Protein AF-A0A945NHD9-F1 (afdb_monomer)

Radius of gyration: 19.53 Å; Cα contacts (8 Å, |Δi|>4): 79; chains: 1; bounding box: 49×38×53 Å

Secondary structure (DSSP, 8-state):
-HHHHHHHHTT----HHHHHHHHHHHHHHHHHHHHS--SS-SGGGTGGGTSSSTTS-TTSTTS--SHHHHHHHHHHHHHTT-HHHHHHHHTT--HHHHHHTHHHHHHHHHHHHHHHHHHHHHHHHHHHHHHT-

Structure (mmCIF, N/CA/C/O backbone):
data_AF-A0A945NHD9-F1
#
_entry.id   AF-A0A945NHD9-F1
#
loop_
_atom_site.group_PDB
_atom_site.id
_atom_site.type_symbol
_atom_site.label_atom_id
_atom_site.label_alt_id
_atom_site.label_comp_id
_atom_site.label_asym_id
_atom_site.label_entity_id
_atom_site.label_seq_id
_atom_site.pdbx_PDB_ins_code
_atom_site.Cartn_x
_atom_site.Cartn_y
_atom_site.Cartn_z
_atom_site.occupancy
_atom_site.B_iso_or_equiv
_atom_site.auth_seq_id
_atom_site.auth_comp_id
_atom_site.auth_asym_id
_atom_site.auth_atom_id
_atom_site.pdbx_PDB_model_num
ATOM 1 N N . ALA A 1 1 ? -4.288 11.111 20.268 1.00 45.66 1 ALA A N 1
ATOM 2 C CA . ALA A 1 1 ? -5.048 10.183 19.405 1.00 45.66 1 ALA A CA 1
ATOM 3 C C . ALA A 1 1 ? -6.145 10.909 18.617 1.00 45.66 1 ALA A C 1
ATOM 5 O O . ALA A 1 1 ? -6.014 11.014 17.407 1.00 45.66 1 ALA A O 1
ATOM 6 N N . LEU A 1 2 ? -7.160 11.502 19.264 1.00 47.41 2 LEU A N 1
ATOM 7 C CA . LEU A 1 2 ? -8.276 12.184 18.572 1.00 47.41 2 LEU A CA 1
ATOM 8 C C . LEU A 1 2 ? -7.850 13.374 17.683 1.00 47.41 2 LEU A C 1
ATOM 10 O O . LEU A 1 2 ? -8.321 13.487 16.557 1.00 47.41 2 LEU A O 1
ATOM 14 N N . ASN A 1 3 ? -6.878 14.186 18.118 1.00 46.56 3 ASN A N 1
ATOM 15 C CA . ASN A 1 3 ? -6.343 15.284 17.294 1.00 46.56 3 ASN A CA 1
ATOM 16 C C . ASN A 1 3 ? -5.592 14.813 16.034 1.00 46.56 3 ASN A C 1
ATOM 18 O O . ASN A 1 3 ? -5.531 15.552 15.058 1.00 46.56 3 ASN A O 1
ATOM 22 N N . GLN A 1 4 ? -5.047 13.589 16.016 1.00 52.72 4 GLN A N 1
ATOM 23 C CA . GLN A 1 4 ? -4.405 13.041 14.812 1.00 52.72 4 GLN A CA 1
ATOM 24 C C . GLN A 1 4 ? -5.443 12.569 13.787 1.00 52.72 4 GLN A C 1
ATOM 26 O O . GLN A 1 4 ? -5.242 12.756 12.593 1.00 52.72 4 GLN A O 1
ATOM 31 N N . LEU A 1 5 ? -6.581 12.037 14.244 1.00 50.38 5 LEU A N 1
ATOM 32 C CA . LEU A 1 5 ? -7.678 11.605 13.371 1.00 50.38 5 LEU A CA 1
ATOM 33 C C . LEU A 1 5 ? -8.392 12.794 12.708 1.00 50.38 5 LEU A C 1
ATOM 35 O O . LEU A 1 5 ? -8.715 12.727 11.524 1.00 50.38 5 LEU A O 1
ATOM 39 N N . GLY A 1 6 ? -8.571 13.905 13.433 1.00 50.91 6 GLY A N 1
ATOM 40 C CA . GLY A 1 6 ? -9.183 15.126 12.890 1.00 50.91 6 GLY A CA 1
ATOM 41 C C . GLY A 1 6 ? -8.385 15.750 11.739 1.00 50.91 6 GLY A C 1
ATOM 42 O O . GLY A 1 6 ? -8.971 16.214 10.765 1.00 50.91 6 GLY A O 1
ATOM 43 N N . SER A 1 7 ? -7.051 15.690 11.798 1.00 49.09 7 SER A N 1
ATOM 44 C CA . SER A 1 7 ? -6.198 16.205 10.720 1.00 49.09 7 SER A CA 1
ATOM 45 C C . SER A 1 7 ? -6.183 15.297 9.481 1.00 49.09 7 SER A C 1
ATOM 47 O O . SER A 1 7 ? -6.009 15.796 8.375 1.00 49.09 7 SER A O 1
ATOM 49 N N . ILE A 1 8 ? -6.396 13.987 9.658 1.00 49.25 8 ILE A N 1
ATOM 50 C CA . ILE A 1 8 ? -6.473 12.982 8.581 1.00 49.25 8 ILE A CA 1
ATOM 51 C C . ILE A 1 8 ? -7.831 13.038 7.850 1.00 49.25 8 ILE A C 1
ATOM 53 O O . ILE A 1 8 ? -7.910 12.774 6.652 1.00 49.25 8 ILE A O 1
ATOM 57 N N . ALA A 1 9 ? -8.909 13.414 8.546 1.00 48.56 9 ALA A N 1
ATOM 58 C CA . ALA A 1 9 ? -10.235 13.565 7.944 1.00 48.56 9 ALA A CA 1
ATOM 59 C C . ALA A 1 9 ? -10.331 14.775 6.992 1.00 48.56 9 ALA A C 1
ATOM 61 O O . ALA A 1 9 ? -11.052 14.717 5.997 1.00 48.56 9 ALA A O 1
ATOM 62 N N . ALA A 1 10 ? -9.581 15.850 7.263 1.00 46.34 10 ALA A N 1
ATOM 63 C CA . ALA A 1 10 ? -9.614 17.087 6.479 1.00 46.34 10 ALA A CA 1
ATOM 64 C C . ALA A 1 10 ? -8.951 16.968 5.090 1.00 46.34 10 ALA A C 1
ATOM 66 O O . ALA A 1 10 ? -9.298 17.723 4.186 1.00 46.34 10 ALA A O 1
ATOM 67 N N . SER A 1 11 ? -8.036 16.012 4.891 1.00 55.00 11 SER A N 1
ATOM 68 C CA . SER A 1 11 ? -7.357 15.764 3.606 1.00 55.00 11 SER A CA 1
ATOM 69 C C . SER A 1 11 ? -8.085 14.767 2.691 1.00 55.00 11 SER A C 1
ATOM 71 O O . SER A 1 11 ? -7.590 14.448 1.614 1.00 55.00 11 SER A O 1
ATOM 73 N N . GLY A 1 12 ? -9.248 14.260 3.111 1.00 52.59 12 GLY A N 1
ATOM 74 C CA . GLY A 1 12 ? -9.867 13.068 2.537 1.00 52.59 12 GLY A CA 1
ATOM 75 C C . GLY A 1 12 ? -9.320 11.822 3.227 1.00 52.59 12 GLY A C 1
ATOM 76 O O . GLY A 1 12 ? -8.110 11.606 3.277 1.00 52.59 12 GLY A O 1
ATOM 77 N N . ALA A 1 13 ? -10.212 11.019 3.811 1.00 51.97 13 ALA A N 1
ATOM 78 C CA . ALA A 1 13 ? -9.809 9.860 4.595 1.00 51.97 13 ALA A CA 1
ATOM 79 C C . ALA A 1 13 ? -8.946 8.909 3.739 1.00 51.97 13 ALA A C 1
ATOM 81 O O . ALA A 1 13 ? -9.397 8.514 2.654 1.00 51.97 13 ALA A O 1
ATOM 82 N N . PRO A 1 14 ? -7.742 8.513 4.200 1.00 60.62 14 PRO A N 1
ATOM 83 C CA . PRO A 1 14 ? -6.955 7.485 3.542 1.00 60.62 14 PRO A CA 1
ATOM 84 C C . PRO A 1 14 ? -7.820 6.229 3.494 1.00 60.62 14 PRO A C 1
ATOM 86 O O . PRO A 1 14 ? -8.248 5.714 4.524 1.00 60.62 14 PRO A O 1
ATOM 89 N N . ASN A 1 15 ? -8.156 5.786 2.288 1.00 70.56 15 ASN A N 1
ATOM 90 C CA . ASN A 1 15 ? -9.029 4.645 2.077 1.00 70.56 15 ASN A CA 1
ATOM 91 C C . ASN A 1 15 ? -8.464 3.765 0.963 1.00 70.56 15 ASN A C 1
ATOM 93 O O . ASN A 1 15 ? -7.858 4.243 0.000 1.00 70.56 15 ASN A O 1
ATOM 97 N N . LEU A 1 16 ? -8.660 2.456 1.111 1.00 74.38 16 LEU A N 1
ATOM 98 C CA . LEU A 1 16 ? -8.127 1.450 0.198 1.00 74.38 16 LEU A CA 1
ATOM 99 C C . LEU A 1 16 ? -8.531 1.666 -1.280 1.00 74.38 16 LEU A C 1
ATOM 101 O O . LEU A 1 16 ? -7.671 1.500 -2.147 1.00 74.38 16 LEU A O 1
ATOM 105 N N . PRO A 1 17 ? -9.782 2.050 -1.614 1.00 76.31 17 PRO A N 1
ATOM 106 C CA . PRO A 1 17 ? -10.155 2.362 -2.995 1.00 76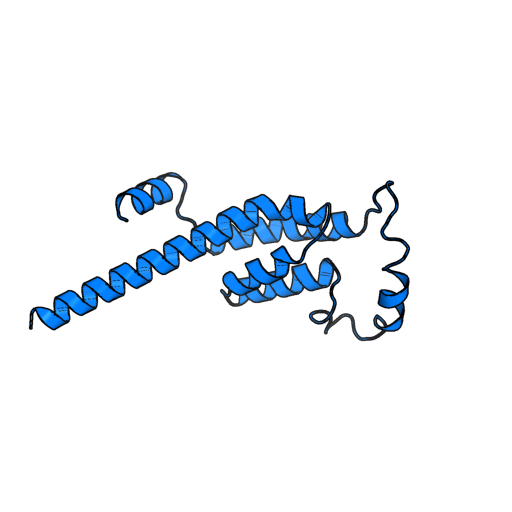.31 17 PRO A CA 1
ATOM 107 C C . PRO A 1 17 ? -9.315 3.472 -3.640 1.00 76.31 17 PRO A C 1
ATOM 109 O O . PRO A 1 17 ? -8.943 3.339 -4.808 1.00 76.31 17 PRO A O 1
ATOM 112 N N . THR A 1 18 ? -8.999 4.543 -2.903 1.00 78.38 18 THR A N 1
ATOM 113 C CA . THR A 1 18 ? -8.118 5.616 -3.390 1.00 78.38 18 THR A CA 1
ATOM 114 C C . THR A 1 18 ? -6.702 5.096 -3.619 1.00 78.38 18 THR A C 1
ATOM 116 O O . THR A 1 18 ? -6.188 5.233 -4.726 1.00 78.38 18 THR A O 1
ATOM 119 N N . LEU A 1 19 ? -6.119 4.400 -2.635 1.00 79.44 19 LEU A N 1
ATOM 120 C CA . LEU A 1 19 ? -4.765 3.838 -2.754 1.00 79.44 19 LEU A CA 1
ATOM 121 C C . LEU A 1 19 ? -4.625 2.886 -3.943 1.00 79.44 19 LEU A C 1
ATOM 123 O O . LEU A 1 19 ? -3.601 2.883 -4.625 1.00 79.44 19 LEU A O 1
ATOM 127 N N . ARG A 1 20 ? -5.649 2.069 -4.199 1.00 78.12 20 ARG A N 1
ATOM 128 C CA . ARG A 1 20 ? -5.654 1.153 -5.340 1.00 78.12 20 ARG A CA 1
ATOM 129 C C . ARG A 1 20 ? -5.715 1.904 -6.666 1.00 78.12 20 ARG A C 1
ATOM 131 O O . ARG A 1 20 ? -4.973 1.564 -7.574 1.00 78.12 20 ARG A O 1
ATOM 138 N N . ARG A 1 21 ? -6.556 2.936 -6.767 1.00 80.31 21 ARG A N 1
ATOM 139 C CA . ARG A 1 21 ? -6.668 3.759 -7.979 1.00 80.31 21 ARG A CA 1
ATOM 140 C C . ARG A 1 21 ? -5.356 4.474 -8.303 1.00 80.31 21 ARG A C 1
ATOM 142 O O . ARG A 1 21 ? -4.957 4.503 -9.462 1.00 80.31 21 ARG A O 1
ATOM 149 N N . GLU A 1 22 ? -4.704 5.039 -7.291 1.00 80.25 22 GLU A N 1
ATOM 150 C CA . GLU A 1 22 ? -3.401 5.696 -7.445 1.00 80.25 22 GLU A CA 1
ATOM 151 C C . GLU A 1 22 ? -2.327 4.706 -7.897 1.00 80.25 22 GLU A C 1
ATOM 153 O O . GLU A 1 22 ? -1.571 4.999 -8.822 1.00 80.25 22 GLU A O 1
ATOM 158 N N . PHE A 1 23 ? -2.308 3.508 -7.304 1.00 76.50 23 PHE A N 1
ATOM 159 C CA . PHE A 1 23 ? -1.383 2.456 -7.708 1.00 76.50 23 PHE A CA 1
ATOM 160 C C . PHE A 1 23 ? -1.625 1.987 -9.145 1.00 76.50 23 PHE A C 1
ATOM 162 O O . PHE A 1 23 ? -0.686 1.948 -9.937 1.00 76.50 23 PHE A O 1
ATOM 169 N N . ASP A 1 24 ? -2.878 1.697 -9.507 1.00 80.12 24 ASP A N 1
ATOM 170 C CA . ASP A 1 24 ? -3.258 1.239 -10.848 1.00 80.12 24 ASP A CA 1
ATOM 171 C C . ASP A 1 24 ? -2.859 2.277 -11.923 1.00 80.12 24 ASP A C 1
ATOM 173 O O . ASP A 1 24 ? -2.414 1.911 -13.011 1.00 80.12 24 ASP A O 1
ATOM 177 N N . ALA A 1 25 ? -2.944 3.577 -11.609 1.00 79.62 25 ALA A N 1
ATOM 178 C CA . ALA A 1 25 ? -2.523 4.655 -12.508 1.00 79.62 25 ALA A CA 1
ATOM 179 C C . ALA A 1 25 ? -0.993 4.755 -12.685 1.00 79.62 25 ALA A C 1
ATOM 181 O O . ALA A 1 25 ? -0.523 5.240 -13.716 1.00 79.62 25 ALA A O 1
ATOM 182 N N . GLN A 1 26 ? -0.207 4.312 -11.699 1.00 78.50 26 GLN A N 1
ATOM 183 C CA . GLN A 1 26 ? 1.259 4.397 -11.714 1.00 78.50 26 GLN A CA 1
ATOM 184 C C . GLN A 1 26 ? 1.950 3.084 -12.101 1.00 78.50 26 GLN A C 1
ATOM 186 O O . GLN A 1 26 ? 3.100 3.121 -12.547 1.00 78.50 26 GLN A O 1
ATOM 191 N N . ALA A 1 27 ? 1.270 1.940 -11.979 1.00 77.00 27 ALA A N 1
ATOM 192 C CA . ALA A 1 27 ? 1.830 0.605 -12.194 1.00 77.00 27 ALA A CA 1
ATOM 193 C C . ALA A 1 27 ? 2.556 0.473 -13.544 1.00 77.00 27 ALA A C 1
ATOM 195 O O . ALA A 1 27 ? 3.693 -0.003 -13.598 1.00 77.00 27 ALA A O 1
ATOM 196 N N . GLY A 1 28 ? 1.948 0.982 -14.622 1.00 69.69 28 GLY A N 1
ATOM 197 C CA . GLY A 1 28 ? 2.558 0.978 -15.955 1.00 69.69 28 GLY A CA 1
ATOM 198 C C . GLY A 1 28 ? 3.866 1.773 -16.024 1.00 69.69 28 GLY A C 1
ATOM 199 O O . GLY A 1 28 ? 4.850 1.301 -16.590 1.00 69.69 28 GLY A O 1
ATOM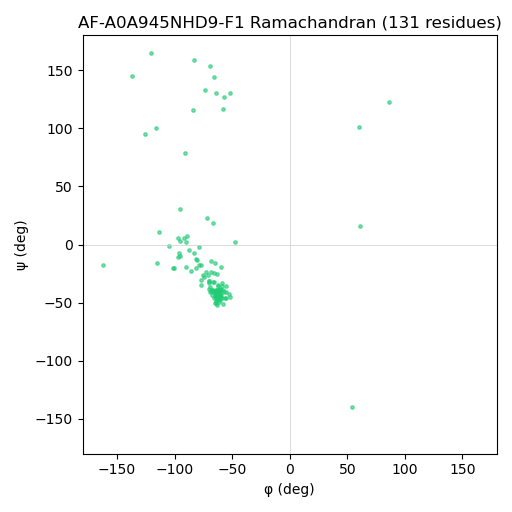 200 N N . ASN A 1 29 ? 3.915 2.944 -15.386 1.00 73.81 29 ASN A N 1
ATOM 201 C CA . ASN A 1 29 ? 5.097 3.811 -15.381 1.00 73.81 29 ASN A CA 1
ATOM 202 C C . ASN A 1 29 ? 6.249 3.205 -14.565 1.00 73.81 29 ASN A C 1
ATOM 204 O O . ASN A 1 29 ? 7.409 3.322 -14.957 1.00 73.81 29 ASN A O 1
ATOM 208 N N . ILE A 1 30 ? 5.933 2.522 -13.459 1.00 71.50 30 ILE A N 1
ATOM 209 C CA . ILE A 1 30 ? 6.918 1.843 -12.602 1.00 71.50 30 ILE A CA 1
ATOM 210 C C . ILE A 1 30 ? 7.616 0.718 -13.373 1.00 71.50 30 ILE A C 1
ATOM 212 O O . ILE A 1 30 ? 8.843 0.618 -13.336 1.00 71.50 30 ILE A O 1
ATOM 216 N N . VAL A 1 31 ? 6.849 -0.096 -14.107 1.00 72.62 31 VAL A N 1
ATOM 217 C CA . VAL A 1 31 ? 7.396 -1.173 -14.945 1.00 72.62 31 VAL A CA 1
ATOM 218 C C . VAL A 1 31 ? 8.285 -0.605 -16.051 1.00 72.62 31 VAL A C 1
ATOM 220 O O . VAL A 1 31 ? 9.419 -1.052 -16.209 1.00 72.62 31 VAL A O 1
ATOM 223 N N . GLN A 1 32 ? 7.821 0.425 -16.765 1.00 70.81 32 GLN A N 1
ATOM 224 C CA . GLN A 1 32 ? 8.596 1.061 -17.837 1.00 70.81 32 GLN A CA 1
ATOM 225 C C . GLN A 1 32 ? 9.910 1.674 -17.330 1.00 70.81 32 GLN A C 1
ATOM 227 O O . GLN A 1 32 ? 10.950 1.508 -17.962 1.00 70.81 32 GLN A O 1
ATOM 232 N N . ALA A 1 33 ? 9.906 2.315 -16.158 1.00 68.88 33 ALA A N 1
ATOM 233 C CA . ALA A 1 33 ? 11.115 2.881 -15.558 1.00 68.88 33 ALA A CA 1
ATOM 234 C C . ALA A 1 33 ? 12.175 1.822 -15.197 1.00 68.88 33 ALA A C 1
ATOM 236 O O . ALA A 1 33 ? 13.360 2.145 -15.153 1.00 68.88 33 ALA A O 1
ATOM 237 N N . GLY A 1 34 ? 11.772 0.571 -14.950 1.00 61.97 34 GLY A N 1
ATOM 238 C CA . GLY A 1 34 ? 12.692 -0.550 -14.731 1.00 61.97 34 GLY A CA 1
ATOM 239 C C . GLY A 1 34 ? 13.332 -1.091 -16.014 1.00 61.97 34 GLY A C 1
ATOM 240 O O . GLY A 1 34 ? 14.341 -1.789 -15.937 1.00 61.97 34 GLY A O 1
ATOM 241 N N . LEU A 1 35 ? 12.764 -0.771 -17.180 1.00 63.94 35 LEU A N 1
ATOM 242 C CA . LEU A 1 35 ? 13.257 -1.205 -18.490 1.00 63.94 35 LEU A CA 1
ATOM 243 C C . LEU A 1 35 ? 14.262 -0.220 -19.107 1.00 63.94 35 LEU A C 1
ATOM 245 O O . LEU A 1 35 ? 15.016 -0.611 -19.996 1.00 63.94 35 LEU A O 1
ATOM 249 N N . VAL A 1 36 ? 14.288 1.040 -18.654 1.00 56.69 36 VAL A N 1
ATOM 250 C CA . VAL A 1 36 ? 15.201 2.076 -19.165 1.00 56.69 36 VAL A CA 1
ATOM 251 C C . VAL A 1 36 ? 16.557 1.976 -18.451 1.00 56.69 36 VAL A C 1
ATOM 253 O O . VAL A 1 36 ? 16.618 2.226 -17.245 1.00 56.69 36 VAL A O 1
ATOM 256 N N . PRO A 1 37 ? 17.660 1.654 -19.157 1.00 51.53 37 PRO A N 1
ATOM 257 C CA . PRO A 1 37 ? 18.995 1.663 -18.568 1.00 51.53 37 PRO A CA 1
ATOM 258 C C . PRO A 1 37 ? 19.377 3.089 -18.156 1.00 51.53 37 PRO A C 1
ATOM 260 O O . PRO A 1 37 ? 19.263 4.015 -18.956 1.00 51.53 37 PRO A O 1
ATOM 263 N N . ASP A 1 38 ? 19.842 3.282 -16.922 1.00 47.12 38 ASP A N 1
ATOM 264 C CA . ASP A 1 38 ? 20.534 4.519 -16.552 1.00 47.12 38 ASP A CA 1
ATOM 265 C C . ASP A 1 38 ? 21.935 4.524 -17.182 1.00 47.12 38 ASP A C 1
ATOM 267 O O . ASP A 1 38 ? 22.670 3.542 -17.067 1.00 47.12 38 ASP A O 1
ATOM 271 N N . GLU A 1 39 ? 22.327 5.639 -17.804 1.00 47.97 39 GLU A N 1
ATOM 272 C CA . GLU A 1 39 ? 23.649 5.873 -18.421 1.00 47.97 39 GLU A CA 1
ATOM 273 C C . GLU A 1 39 ? 24.821 5.942 -17.409 1.00 47.97 39 GLU A C 1
ATOM 275 O O . GLU A 1 39 ? 25.908 6.421 -17.720 1.00 47.97 39 GLU A O 1
ATOM 280 N N . GLY A 1 40 ? 24.647 5.441 -16.187 1.00 44.75 40 GLY A N 1
ATOM 281 C CA . GLY A 1 40 ? 25.663 5.437 -15.135 1.00 44.75 40 GLY A CA 1
ATOM 282 C C . GLY A 1 40 ? 25.876 4.028 -14.607 1.00 44.75 40 GLY A C 1
ATOM 283 O O . GLY A 1 40 ? 25.136 3.561 -13.746 1.00 44.75 40 GLY A O 1
ATOM 284 N N . GLY A 1 41 ? 26.876 3.339 -15.156 1.00 55.16 41 GLY A N 1
ATOM 285 C CA . GLY A 1 41 ? 27.146 1.924 -14.926 1.00 55.16 41 GLY A CA 1
ATOM 286 C C . GLY A 1 41 ? 27.246 1.491 -13.457 1.00 55.16 41 GLY A C 1
ATOM 287 O O . GLY A 1 41 ? 28.030 2.029 -12.685 1.00 55.16 41 GLY A O 1
ATOM 288 N N . TRP A 1 42 ? 26.510 0.422 -13.133 1.00 47.28 42 TRP A N 1
ATOM 289 C CA . TRP A 1 42 ? 26.868 -0.591 -12.122 1.00 47.28 42 TRP A CA 1
ATOM 290 C C . TRP A 1 42 ? 26.056 -1.899 -12.280 1.00 47.28 42 TRP A C 1
ATOM 292 O O . TRP A 1 42 ? 26.471 -2.953 -11.805 1.00 47.28 42 TRP A O 1
ATOM 302 N N . PHE A 1 43 ? 24.931 -1.882 -13.009 1.00 48.44 43 PHE A N 1
ATOM 303 C CA . PHE A 1 43 ? 24.006 -3.023 -13.099 1.00 48.44 43 PHE A CA 1
ATOM 304 C C . PHE A 1 43 ? 24.400 -4.149 -14.076 1.00 48.44 43 PHE A C 1
ATOM 306 O O . PHE A 1 43 ? 23.853 -5.250 -13.965 1.00 48.44 43 PHE A O 1
ATOM 313 N N . GLN A 1 44 ? 25.375 -3.959 -14.980 1.00 48.41 44 GLN A N 1
ATOM 314 C CA . GLN A 1 44 ? 25.751 -4.997 -15.960 1.00 48.41 44 GLN A CA 1
ATOM 315 C C . GLN A 1 44 ? 26.238 -6.315 -15.334 1.00 48.41 44 GLN A C 1
ATOM 317 O O . GLN A 1 44 ? 26.207 -7.344 -16.008 1.00 48.41 44 GLN A O 1
ATOM 322 N N . ARG A 1 45 ? 26.666 -6.331 -14.063 1.00 45.53 45 ARG A N 1
ATOM 323 C CA . ARG A 1 45 ? 27.218 -7.548 -13.443 1.00 45.53 45 ARG A CA 1
ATOM 324 C C . ARG A 1 45 ? 26.214 -8.363 -12.612 1.00 45.53 45 ARG A C 1
ATOM 326 O O . ARG A 1 45 ? 26.533 -9.492 -12.253 1.00 45.53 45 ARG A O 1
ATOM 333 N N . THR A 1 46 ? 24.994 -7.865 -12.392 1.00 49.31 46 THR A N 1
ATOM 334 C CA . THR A 1 46 ? 23.944 -8.596 -11.644 1.00 49.31 46 THR A CA 1
ATOM 335 C C . THR A 1 46 ? 22.895 -9.236 -12.566 1.00 49.31 46 THR A C 1
ATOM 337 O O . THR A 1 46 ? 22.259 -10.216 -12.186 1.00 49.31 46 THR A O 1
ATOM 340 N N . ILE A 1 47 ? 22.766 -8.771 -13.817 1.00 49.91 47 ILE A N 1
ATOM 341 C CA . ILE A 1 47 ? 21.783 -9.308 -14.780 1.00 49.91 47 ILE A CA 1
ATOM 342 C C . ILE A 1 47 ? 22.188 -10.677 -15.352 1.00 49.91 47 ILE A C 1
ATOM 344 O O . ILE A 1 47 ? 21.319 -11.490 -15.655 1.00 49.91 47 ILE A O 1
ATOM 348 N N . ALA A 1 48 ? 23.482 -11.006 -15.409 1.00 45.19 48 ALA A N 1
ATOM 349 C CA . ALA A 1 48 ? 23.939 -12.283 -15.970 1.00 45.19 48 ALA A CA 1
ATOM 350 C C . ALA A 1 48 ? 23.492 -13.525 -15.168 1.00 45.19 48 ALA A C 1
ATOM 352 O O . ALA A 1 48 ? 23.520 -14.629 -15.700 1.00 45.19 48 ALA A O 1
ATOM 353 N N . ARG A 1 49 ? 23.042 -13.363 -13.912 1.00 47.31 49 ARG A N 1
ATOM 354 C CA . ARG A 1 49 ? 22.451 -14.458 -13.115 1.00 47.31 49 ARG A CA 1
ATOM 355 C C . ARG A 1 49 ? 20.921 -14.506 -13.168 1.00 47.31 49 ARG A C 1
ATOM 357 O O . ARG A 1 49 ? 20.338 -15.485 -12.717 1.00 47.31 49 ARG A O 1
ATOM 364 N N . LEU A 1 50 ? 20.269 -13.482 -13.722 1.00 49.97 50 LEU A N 1
ATOM 365 C CA . LEU A 1 50 ? 18.810 -13.429 -13.857 1.00 49.97 50 LEU A CA 1
ATOM 366 C C . LEU A 1 50 ? 18.320 -14.136 -15.128 1.00 49.97 50 LEU A C 1
ATOM 368 O O . LEU A 1 50 ? 17.185 -14.588 -15.162 1.00 49.97 50 LEU A O 1
ATOM 372 N N . THR A 1 51 ? 19.148 -14.295 -16.161 1.00 48.00 51 THR A N 1
ATOM 373 C CA . THR A 1 51 ? 18.711 -14.899 -17.433 1.00 48.00 51 THR A CA 1
ATOM 374 C C . THR A 1 51 ? 18.681 -16.428 -17.453 1.00 48.00 51 THR A C 1
ATOM 376 O O . THR A 1 51 ? 17.961 -16.988 -18.276 1.00 48.00 51 THR A O 1
ATOM 379 N N . GLU A 1 52 ? 19.385 -17.127 -16.556 1.00 45.12 52 GLU A N 1
ATOM 380 C CA . GLU A 1 52 ? 19.362 -18.605 -16.538 1.00 45.12 52 GLU A CA 1
ATOM 381 C C . GLU A 1 52 ? 18.104 -19.200 -15.884 1.00 45.12 52 GLU A C 1
ATOM 383 O O . GLU A 1 52 ? 17.747 -20.339 -16.177 1.00 45.12 52 GLU A O 1
ATOM 388 N N . SER A 1 53 ? 17.361 -18.417 -15.096 1.00 44.47 53 SER A N 1
ATOM 389 C CA . SER A 1 53 ? 16.145 -18.892 -14.409 1.00 44.47 53 SER A CA 1
ATOM 390 C C . SER A 1 53 ? 14.832 -18.396 -15.032 1.00 44.47 53 SER A C 1
ATOM 392 O O . SER A 1 53 ? 13.753 -18.784 -14.591 1.00 44.47 53 SER A O 1
ATOM 394 N N . VAL A 1 54 ? 14.881 -17.583 -16.095 1.00 46.50 54 VAL A N 1
ATOM 395 C CA . VAL A 1 54 ? 13.700 -16.923 -16.706 1.00 46.50 54 VAL A CA 1
ATOM 396 C C . VAL A 1 54 ? 13.145 -17.717 -17.898 1.00 46.50 54 VAL A C 1
ATOM 398 O O . VAL A 1 54 ? 12.559 -17.180 -18.834 1.00 46.50 54 VAL A O 1
ATOM 401 N N . LYS A 1 55 ? 13.284 -19.047 -17.873 1.00 44.41 55 LYS A N 1
ATOM 402 C CA . LYS A 1 55 ? 12.629 -19.926 -18.859 1.00 44.41 55 LYS A CA 1
ATOM 403 C C . LYS A 1 55 ? 11.315 -20.536 -18.367 1.00 44.41 55 LYS A C 1
ATOM 405 O O . LYS A 1 55 ? 10.719 -21.332 -19.091 1.00 44.41 55 LYS A O 1
ATOM 410 N N . TRP A 1 56 ? 10.822 -20.157 -17.183 1.00 44.25 56 TRP A N 1
ATOM 411 C CA . TRP A 1 56 ? 9.585 -20.720 -16.640 1.00 44.25 56 TRP A CA 1
ATOM 412 C C . TRP A 1 56 ? 8.462 -19.686 -16.482 1.00 44.25 56 TRP A C 1
ATOM 414 O O . TRP A 1 56 ? 8.384 -18.945 -15.512 1.00 44.25 56 TRP A O 1
ATOM 424 N N . ARG A 1 57 ? 7.566 -19.724 -17.476 1.00 44.44 57 ARG A N 1
ATOM 425 C CA . ARG A 1 57 ? 6.130 -19.405 -17.416 1.00 44.44 57 ARG A CA 1
ATOM 426 C C . ARG A 1 57 ? 5.727 -17.984 -16.989 1.00 44.44 57 ARG A C 1
ATOM 428 O O . ARG A 1 57 ? 5.513 -17.673 -15.825 1.00 44.44 57 ARG A O 1
ATOM 435 N N . ARG A 1 58 ? 5.383 -17.200 -18.020 1.00 46.28 58 ARG A N 1
ATOM 436 C CA . ARG A 1 58 ? 4.611 -15.934 -18.045 1.00 46.28 58 ARG A CA 1
ATOM 437 C C . ARG A 1 58 ? 3.290 -15.901 -17.237 1.00 46.28 58 ARG A C 1
ATOM 439 O O . ARG A 1 58 ? 2.617 -14.879 -17.250 1.00 46.28 58 ARG A O 1
ATOM 446 N N . THR A 1 59 ? 2.916 -16.966 -16.532 1.00 44.06 59 THR A N 1
ATOM 447 C CA . THR A 1 59 ? 1.702 -17.038 -15.697 1.00 44.06 59 THR A CA 1
ATOM 448 C C . THR A 1 59 ? 2.020 -17.200 -14.204 1.00 44.06 59 THR A C 1
ATOM 450 O O . THR A 1 59 ? 1.184 -16.867 -13.368 1.00 44.06 59 THR A O 1
ATOM 453 N N . ASP A 1 60 ? 3.257 -17.571 -13.855 1.00 44.59 60 ASP A N 1
ATOM 454 C CA . ASP A 1 60 ? 3.653 -17.917 -12.482 1.00 44.59 60 ASP A CA 1
ATOM 455 C C . ASP A 1 60 ? 4.662 -16.905 -11.898 1.00 44.59 60 ASP A C 1
ATOM 457 O O . ASP A 1 60 ? 5.243 -17.118 -10.835 1.00 44.59 60 ASP A O 1
ATOM 461 N N . ASN A 1 61 ? 4.863 -15.775 -12.589 1.00 50.19 61 ASN A N 1
ATOM 462 C CA . ASN A 1 61 ? 5.972 -14.829 -12.408 1.00 50.19 61 ASN A CA 1
ATOM 463 C C . ASN A 1 61 ? 5.906 -13.979 -11.117 1.00 50.19 61 ASN A C 1
ATOM 465 O O . ASN A 1 61 ? 6.502 -12.910 -11.037 1.00 50.19 61 ASN A O 1
ATOM 469 N N . LEU A 1 62 ? 5.197 -14.447 -10.087 1.00 53.88 62 LEU A N 1
ATOM 470 C CA . LEU A 1 62 ? 5.233 -13.869 -8.743 1.00 53.88 62 LEU A CA 1
ATOM 471 C C . LEU A 1 62 ? 6.481 -14.303 -7.960 1.00 53.88 62 LEU A C 1
ATOM 473 O O . LEU A 1 62 ? 6.632 -13.871 -6.829 1.00 53.88 62 LEU A O 1
ATOM 477 N N . ALA A 1 63 ? 7.364 -15.147 -8.493 1.00 52.97 63 ALA A N 1
ATOM 478 C CA . ALA A 1 63 ? 8.547 -15.626 -7.767 1.00 52.97 63 ALA A CA 1
ATOM 479 C C . ALA A 1 63 ? 9.844 -14.847 -8.072 1.00 52.97 63 ALA A C 1
ATOM 481 O O . ALA A 1 63 ? 10.835 -15.048 -7.381 1.00 52.97 63 ALA A O 1
ATOM 482 N N . GLY A 1 64 ? 9.863 -13.984 -9.095 1.00 57.53 64 GLY A N 1
ATOM 483 C CA . GLY A 1 64 ? 11.065 -13.236 -9.483 1.00 57.53 64 GLY A CA 1
ATOM 484 C C . GLY A 1 64 ? 11.300 -11.960 -8.665 1.00 57.53 64 GLY A C 1
ATOM 485 O O . GLY A 1 64 ? 10.360 -11.378 -8.123 1.00 57.53 64 GLY A O 1
ATOM 486 N N . ASP A 1 65 ? 12.546 -11.483 -8.649 1.00 64.88 65 ASP A N 1
ATOM 487 C CA . ASP A 1 65 ? 12.948 -10.210 -8.016 1.00 64.88 65 ASP A CA 1
ATOM 488 C C . ASP A 1 65 ? 12.907 -9.011 -8.986 1.00 64.88 65 ASP A C 1
ATOM 490 O O . ASP A 1 65 ? 13.313 -7.900 -8.654 1.00 64.88 65 ASP A O 1
ATOM 494 N N . GLY A 1 66 ? 12.425 -9.225 -10.215 1.00 72.00 66 GLY A N 1
ATOM 495 C CA . GLY A 1 66 ? 12.257 -8.162 -11.203 1.00 72.00 66 GLY A CA 1
ATOM 496 C C . GLY A 1 66 ? 11.146 -7.179 -10.823 1.00 72.00 66 GLY A C 1
ATOM 497 O O . GLY A 1 66 ? 10.173 -7.544 -10.162 1.00 72.00 66 GLY A O 1
ATOM 498 N N . VAL A 1 67 ? 11.254 -5.939 -11.310 1.00 76.94 67 VAL A N 1
ATOM 499 C CA . VAL A 1 67 ? 10.274 -4.860 -11.072 1.00 76.94 67 VAL A CA 1
ATOM 500 C C . VAL A 1 67 ? 8.847 -5.301 -11.424 1.00 76.94 67 VAL A C 1
ATOM 502 O O . VAL A 1 67 ? 7.928 -5.080 -10.643 1.00 76.94 67 VAL A O 1
ATOM 505 N N . GLU A 1 68 ? 8.663 -6.000 -12.547 1.00 74.19 68 GLU A N 1
ATOM 506 C CA . GLU A 1 68 ? 7.364 -6.543 -12.977 1.00 74.19 68 GLU A CA 1
ATOM 507 C C . GLU A 1 68 ? 6.765 -7.536 -11.971 1.00 74.19 68 GLU A C 1
ATOM 509 O O . GLU A 1 68 ? 5.575 -7.476 -11.663 1.00 74.19 68 GLU A O 1
ATOM 514 N N . ALA A 1 69 ? 7.591 -8.434 -11.429 1.00 78.25 69 ALA A N 1
ATOM 515 C CA . ALA A 1 69 ? 7.162 -9.437 -10.459 1.00 78.25 69 ALA A CA 1
ATOM 516 C C . ALA A 1 69 ? 6.774 -8.793 -9.119 1.00 78.25 69 ALA A C 1
ATOM 518 O O . ALA A 1 69 ? 5.761 -9.163 -8.520 1.00 78.25 69 ALA A O 1
ATOM 519 N N . ILE A 1 70 ? 7.541 -7.786 -8.685 1.00 83.06 70 ILE A N 1
ATOM 520 C CA . ILE A 1 70 ? 7.253 -6.983 -7.491 1.00 83.06 70 ILE A CA 1
ATOM 521 C C . ILE A 1 70 ? 5.919 -6.238 -7.644 1.00 83.06 70 ILE A C 1
ATOM 523 O O . ILE A 1 70 ? 5.055 -6.335 -6.768 1.00 83.06 70 ILE A O 1
ATOM 527 N N . VAL A 1 71 ? 5.711 -5.547 -8.770 1.00 83.81 71 VAL A N 1
ATOM 528 C CA . VAL A 1 71 ? 4.462 -4.817 -9.054 1.00 83.81 71 VAL A CA 1
ATOM 529 C C . VAL A 1 71 ? 3.271 -5.778 -9.104 1.00 83.81 71 VAL A C 1
ATOM 531 O O . VAL A 1 71 ? 2.260 -5.529 -8.447 1.00 83.81 71 VAL A O 1
ATOM 534 N N . ALA A 1 72 ? 3.399 -6.926 -9.775 1.00 82.06 72 ALA A N 1
ATOM 535 C CA . ALA A 1 72 ? 2.332 -7.926 -9.849 1.00 82.06 72 ALA A CA 1
ATOM 536 C C . ALA A 1 72 ? 1.961 -8.518 -8.471 1.00 82.06 72 ALA A C 1
ATOM 538 O O . ALA A 1 72 ? 0.776 -8.723 -8.175 1.00 82.06 72 ALA A O 1
ATOM 539 N N . ARG A 1 73 ? 2.946 -8.776 -7.595 1.00 83.31 73 ARG A N 1
ATOM 540 C CA . ARG A 1 73 ? 2.684 -9.213 -6.209 1.00 83.31 73 ARG A CA 1
ATOM 541 C C . ARG A 1 73 ? 1.987 -8.127 -5.396 1.00 83.31 73 ARG A C 1
ATOM 543 O O . ARG A 1 73 ? 1.044 -8.449 -4.667 1.00 83.31 73 ARG A O 1
ATOM 550 N N . ALA A 1 74 ? 2.397 -6.870 -5.551 1.00 85.69 74 ALA A N 1
ATOM 551 C CA . ALA A 1 74 ? 1.755 -5.736 -4.896 1.00 85.69 74 ALA A CA 1
ATOM 552 C C . ALA A 1 74 ? 0.294 -5.563 -5.353 1.00 85.69 74 ALA A C 1
ATOM 554 O O . ALA A 1 74 ? -0.596 -5.482 -4.505 1.00 85.69 74 ALA A O 1
ATOM 555 N N . GLU A 1 75 ? 0.005 -5.628 -6.659 1.00 82.56 75 GLU A N 1
ATOM 556 C CA . GLU A 1 75 ? -1.373 -5.593 -7.180 1.00 82.56 75 GLU A CA 1
ATOM 557 C C . GLU A 1 75 ? -2.243 -6.698 -6.575 1.00 82.56 75 GLU A C 1
ATOM 559 O O . GLU A 1 75 ? -3.389 -6.469 -6.173 1.00 82.56 75 GLU A O 1
ATOM 564 N N . ARG A 1 76 ? -1.713 -7.926 -6.518 1.00 85.19 76 ARG A N 1
ATOM 565 C CA . ARG A 1 76 ? -2.435 -9.073 -5.958 1.00 85.19 76 ARG A CA 1
ATOM 566 C C . ARG A 1 76 ? -2.711 -8.894 -4.465 1.00 85.19 76 ARG A C 1
ATOM 568 O O . ARG A 1 76 ? -3.800 -9.248 -4.004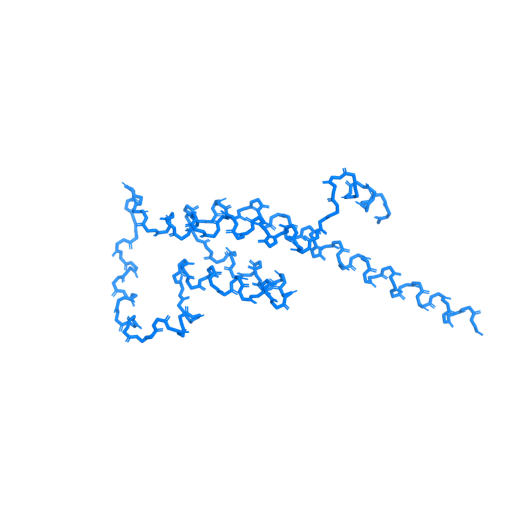 1.00 85.19 76 ARG A O 1
ATOM 575 N N . ALA A 1 77 ? -1.750 -8.349 -3.724 1.00 86.56 77 ALA A N 1
ATOM 576 C CA . ALA A 1 77 ? -1.910 -8.031 -2.312 1.00 86.56 77 ALA A CA 1
ATOM 577 C C . ALA A 1 77 ? -3.013 -6.977 -2.106 1.00 86.56 77 ALA A C 1
ATOM 579 O O . ALA A 1 77 ? -3.955 -7.222 -1.352 1.00 86.56 77 ALA A O 1
ATOM 580 N N . LEU A 1 78 ? -3.006 -5.889 -2.886 1.00 85.44 78 LEU A N 1
ATOM 581 C CA . LEU A 1 78 ? -4.052 -4.858 -2.843 1.00 85.44 78 LEU A CA 1
ATOM 582 C C . LEU A 1 78 ? -5.438 -5.394 -3.226 1.00 85.44 78 LEU A C 1
ATOM 584 O O . LEU A 1 78 ? -6.430 -5.073 -2.568 1.00 85.44 78 LEU A O 1
ATOM 588 N N . LYS A 1 79 ? -5.526 -6.262 -4.244 1.00 83.12 79 LYS A N 1
ATOM 589 C CA . LYS A 1 79 ? -6.770 -6.969 -4.611 1.00 83.12 79 LYS A CA 1
ATOM 590 C C . LYS A 1 79 ? -7.313 -7.817 -3.458 1.00 83.12 79 LYS A C 1
ATOM 592 O O . LYS A 1 79 ? -8.527 -7.914 -3.305 1.00 83.12 79 LYS A O 1
ATOM 597 N N . SER A 1 80 ? -6.424 -8.371 -2.636 1.00 88.12 80 SER A N 1
ATOM 598 C CA . SER A 1 80 ? -6.759 -9.176 -1.453 1.00 88.12 80 SER A CA 1
ATOM 599 C C . SER A 1 80 ? -6.929 -8.338 -0.177 1.00 88.12 80 SER A C 1
ATOM 601 O O . SER A 1 80 ? -7.077 -8.908 0.898 1.00 88.12 80 SER A O 1
ATOM 603 N N . ARG A 1 81 ? -6.916 -6.998 -0.285 1.00 87.50 81 ARG A N 1
ATOM 604 C CA . ARG A 1 81 ? -6.943 -6.034 0.834 1.00 87.50 81 ARG A CA 1
ATOM 605 C C . ARG A 1 81 ? -5.749 -6.124 1.798 1.00 87.50 81 ARG A C 1
ATOM 607 O O . ARG A 1 81 ? -5.792 -5.553 2.881 1.00 87.50 81 ARG A O 1
ATOM 614 N N . ASP A 1 82 ? -4.671 -6.783 1.392 1.00 90.81 82 ASP A N 1
ATOM 615 C CA . ASP A 1 82 ? -3.442 -6.918 2.171 1.00 90.81 82 ASP A CA 1
ATOM 616 C C . ASP A 1 82 ? -2.476 -5.771 1.831 1.00 90.81 82 ASP A C 1
ATOM 618 O O . ASP A 1 82 ? -1.557 -5.894 1.015 1.00 90.81 82 ASP A O 1
ATOM 622 N N . VAL A 1 83 ? -2.740 -4.601 2.416 1.00 90.88 83 VAL A N 1
ATOM 623 C CA . VAL A 1 83 ? -1.946 -3.387 2.162 1.00 90.88 83 VAL A CA 1
ATOM 624 C C . VAL A 1 83 ? -0.549 -3.490 2.779 1.00 90.88 83 VAL A C 1
ATOM 626 O O . VAL A 1 83 ? 0.410 -2.993 2.192 1.00 90.88 83 VAL A O 1
ATOM 629 N N . GLU A 1 84 ? -0.396 -4.176 3.916 1.00 92.06 84 GLU A N 1
ATOM 630 C CA . GLU A 1 84 ? 0.918 -4.381 4.542 1.00 92.06 84 GLU A CA 1
ATOM 631 C C . GLU A 1 84 ? 1.846 -5.202 3.639 1.00 92.06 84 GLU A C 1
ATOM 633 O O . GLU A 1 84 ? 3.010 -4.833 3.442 1.00 92.06 84 GLU A O 1
ATOM 638 N N . LYS A 1 85 ? 1.329 -6.265 3.010 1.00 90.25 85 LYS A N 1
ATOM 639 C CA . LYS A 1 85 ? 2.094 -7.030 2.022 1.00 90.25 85 LYS A CA 1
ATOM 640 C C . LYS A 1 85 ? 2.435 -6.198 0.791 1.00 90.25 85 LYS A C 1
ATOM 642 O O . LYS A 1 85 ? 3.571 -6.262 0.335 1.00 90.25 85 LYS A O 1
ATOM 647 N N . ALA A 1 86 ? 1.510 -5.383 0.284 1.00 88.12 86 ALA A N 1
ATOM 648 C CA . ALA A 1 86 ? 1.793 -4.498 -0.849 1.00 88.12 86 ALA A CA 1
ATOM 649 C C . ALA A 1 86 ? 2.931 -3.504 -0.543 1.00 88.12 86 ALA A C 1
ATOM 651 O O . ALA A 1 86 ? 3.842 -3.340 -1.355 1.00 88.12 86 ALA A O 1
ATOM 652 N N . ILE A 1 87 ? 2.935 -2.907 0.657 1.00 92.38 87 ILE A N 1
ATOM 653 C CA . ILE A 1 87 ? 4.029 -2.043 1.133 1.00 92.38 87 ILE A CA 1
ATOM 654 C C . ILE A 1 87 ? 5.356 -2.807 1.149 1.00 92.38 87 ILE A C 1
ATOM 656 O O . ILE A 1 87 ? 6.371 -2.276 0.693 1.00 92.38 87 ILE A O 1
ATOM 660 N N . LYS A 1 88 ? 5.360 -4.042 1.668 1.00 91.56 88 LYS A N 1
ATOM 661 C CA . LYS A 1 88 ? 6.568 -4.874 1.751 1.00 91.56 88 LYS A CA 1
ATOM 662 C C . LYS A 1 88 ? 7.152 -5.171 0.370 1.00 91.56 88 LYS A C 1
ATOM 664 O O . LYS A 1 88 ? 8.358 -5.028 0.195 1.00 91.56 88 LYS A O 1
ATOM 669 N N . GLU A 1 89 ? 6.312 -5.546 -0.592 1.00 88.31 89 GLU A N 1
ATOM 670 C CA . GLU A 1 89 ? 6.741 -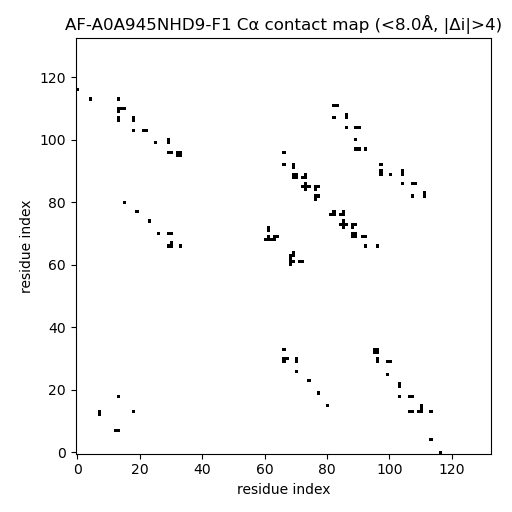5.837 -1.964 1.00 88.31 89 GLU A CA 1
ATOM 671 C C . GLU A 1 89 ? 7.332 -4.594 -2.637 1.00 88.31 89 GLU A C 1
ATOM 673 O O . GLU A 1 89 ? 8.467 -4.624 -3.103 1.00 88.31 89 GLU A O 1
ATOM 678 N N . LEU A 1 90 ? 6.616 -3.465 -2.628 1.00 87.19 90 LEU A N 1
ATOM 679 C CA . LEU A 1 90 ? 7.081 -2.243 -3.299 1.00 87.19 90 LEU A CA 1
ATOM 680 C C . LEU A 1 90 ? 8.309 -1.612 -2.635 1.00 87.19 90 LEU A C 1
ATOM 682 O O . LEU A 1 90 ? 9.075 -0.920 -3.299 1.00 87.19 90 LEU A O 1
ATOM 686 N N . SER A 1 91 ? 8.536 -1.883 -1.348 1.00 87.94 91 SER A N 1
ATOM 687 C CA . SER A 1 91 ? 9.760 -1.462 -0.654 1.00 87.94 91 SER A CA 1
ATOM 688 C C . SER A 1 91 ? 11.012 -2.204 -1.140 1.00 87.94 91 SER A C 1
ATOM 690 O O . SER A 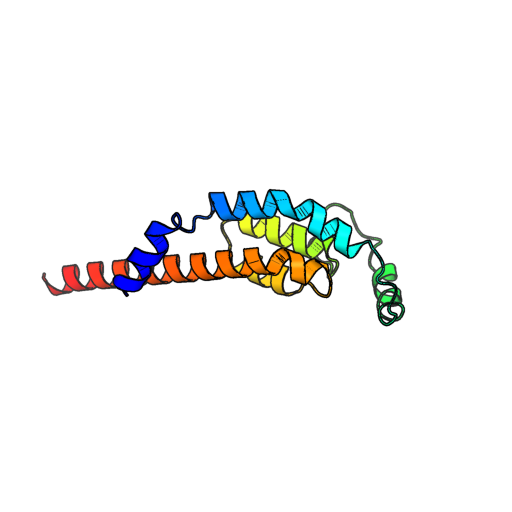1 91 ? 12.118 -1.762 -0.839 1.00 87.94 91 SER A O 1
ATOM 692 N N . ALA A 1 92 ? 10.860 -3.308 -1.881 1.00 85.5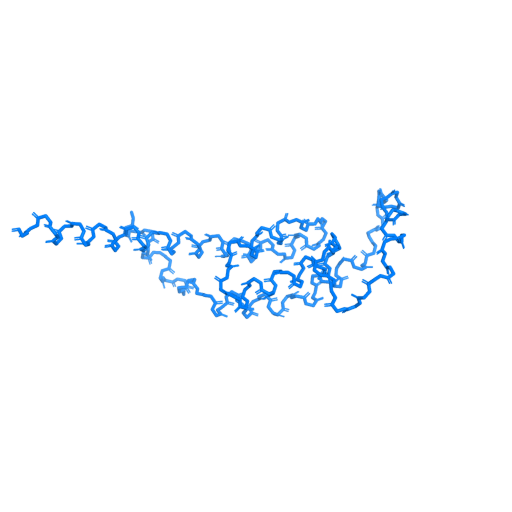6 92 ALA A N 1
ATOM 693 C CA . ALA A 1 92 ? 11.971 -4.025 -2.505 1.00 85.56 92 ALA A CA 1
ATOM 694 C C . ALA A 1 92 ? 12.409 -3.410 -3.850 1.00 85.56 92 ALA A C 1
ATOM 696 O O . ALA A 1 92 ? 13.423 -3.831 -4.407 1.00 85.56 92 ALA A O 1
ATOM 697 N N . LEU A 1 93 ? 11.672 -2.424 -4.385 1.00 81.12 93 LEU A N 1
ATOM 698 C CA . LEU A 1 93 ? 12.082 -1.703 -5.590 1.00 81.12 93 LEU A CA 1
ATOM 699 C C . LEU A 1 93 ? 13.355 -0.888 -5.330 1.00 81.12 93 LEU A C 1
ATOM 701 O O . LEU A 1 93 ? 13.532 -0.295 -4.268 1.00 81.12 93 LEU A O 1
ATOM 705 N N . LEU A 1 94 ? 14.220 -0.814 -6.341 1.00 73.75 94 LEU A N 1
ATOM 706 C CA . LEU A 1 94 ? 15.469 -0.050 -6.318 1.00 73.75 94 LEU A CA 1
ATOM 707 C C . LEU A 1 94 ? 15.479 1.002 -7.437 1.00 73.75 94 LEU A C 1
ATOM 709 O O . LEU A 1 94 ? 14.692 0.921 -8.379 1.00 73.75 94 LEU A O 1
ATOM 713 N N . ALA A 1 95 ? 16.399 1.967 -7.348 1.00 76.88 95 ALA A N 1
ATOM 714 C CA . ALA A 1 95 ? 16.651 2.987 -8.372 1.00 76.88 95 ALA A CA 1
ATOM 715 C C . ALA A 1 95 ? 15.388 3.788 -8.777 1.00 76.88 95 ALA A C 1
ATOM 717 O O . ALA A 1 95 ? 14.592 4.170 -7.918 1.00 76.88 95 ALA A O 1
ATOM 718 N N . LYS A 1 96 ? 15.211 4.090 -10.070 1.00 70.81 96 LYS A N 1
ATOM 719 C CA . LYS A 1 96 ? 14.109 4.925 -10.586 1.00 70.81 96 LYS A CA 1
ATOM 720 C C . LYS A 1 96 ? 12.704 4.425 -10.189 1.00 70.81 96 LYS A C 1
ATOM 722 O O . LYS A 1 96 ? 11.924 5.246 -9.703 1.00 70.81 96 LYS A O 1
ATOM 727 N N . PRO A 1 97 ? 12.370 3.121 -10.293 1.00 73.31 97 PRO A N 1
ATOM 728 C CA . PRO A 1 97 ? 11.090 2.585 -9.815 1.00 73.31 97 PRO A CA 1
ATOM 729 C C . PRO A 1 97 ? 10.782 2.878 -8.338 1.00 73.31 97 PRO A C 1
ATOM 731 O O . PRO A 1 97 ? 9.631 3.143 -7.997 1.00 73.31 97 PRO A O 1
ATOM 734 N N . ALA A 1 98 ? 11.797 2.881 -7.466 1.00 77.44 98 ALA A N 1
ATOM 735 C CA . ALA A 1 98 ? 11.623 3.152 -6.036 1.00 77.44 98 ALA A CA 1
ATOM 736 C C . ALA A 1 98 ? 11.181 4.597 -5.755 1.00 77.44 98 ALA A C 1
ATOM 738 O O . ALA A 1 98 ? 10.437 4.856 -4.809 1.00 77.44 98 ALA A O 1
ATOM 739 N N . VAL A 1 99 ? 11.623 5.547 -6.585 1.00 79.38 99 VAL A N 1
ATOM 740 C CA . VAL A 1 99 ? 11.247 6.961 -6.455 1.00 79.38 99 VAL A CA 1
ATOM 741 C C . VAL A 1 99 ? 9.770 7.156 -6.793 1.00 79.38 99 VAL A C 1
ATOM 743 O O . VAL A 1 99 ? 9.077 7.876 -6.080 1.00 79.38 99 VAL A O 1
ATOM 746 N N . LEU A 1 100 ? 9.274 6.468 -7.827 1.00 80.00 100 LEU A N 1
ATOM 747 C CA . LEU A 1 100 ? 7.886 6.587 -8.286 1.00 80.00 100 LEU A CA 1
ATOM 748 C C . LEU A 1 100 ? 6.866 6.078 -7.259 1.00 80.00 100 LEU A C 1
ATOM 750 O O . LEU A 1 100 ? 5.774 6.625 -7.170 1.00 80.00 100 LEU A O 1
ATOM 754 N N . VAL A 1 101 ? 7.223 5.069 -6.458 1.00 86.81 101 VAL A N 1
ATOM 755 C CA . VAL A 1 101 ? 6.323 4.506 -5.431 1.00 86.81 101 VAL A CA 1
ATOM 756 C C . VAL A 1 101 ? 6.396 5.223 -4.086 1.00 86.81 101 VAL A C 1
ATOM 758 O O . VAL A 1 101 ? 5.648 4.880 -3.171 1.00 86.81 101 VAL A O 1
ATOM 761 N N . LYS A 1 102 ? 7.301 6.192 -3.917 1.00 86.75 102 LYS A N 1
ATOM 762 C CA . LYS A 1 102 ? 7.585 6.792 -2.608 1.00 86.75 102 LYS A CA 1
ATOM 763 C C . LYS A 1 102 ? 6.355 7.458 -1.993 1.00 86.75 102 LYS A C 1
ATOM 765 O O . LYS A 1 102 ? 6.047 7.195 -0.832 1.00 86.75 102 LYS A O 1
ATOM 770 N N . ASP A 1 103 ? 5.645 8.270 -2.768 1.00 85.44 103 ASP A N 1
ATOM 771 C CA . ASP A 1 103 ? 4.466 8.996 -2.283 1.00 85.44 103 ASP A CA 1
ATOM 772 C C . ASP A 1 103 ? 3.320 8.031 -1.964 1.00 85.44 103 ASP A C 1
ATOM 774 O O . ASP A 1 103 ? 2.681 8.135 -0.914 1.00 85.44 103 ASP A O 1
ATOM 778 N N . TRP A 1 104 ? 3.149 7.002 -2.798 1.00 89.62 104 TRP A N 1
ATOM 779 C CA . TRP A 1 104 ? 2.198 5.927 -2.537 1.00 89.62 104 TRP A CA 1
ATOM 780 C C . TRP A 1 104 ? 2.521 5.179 -1.233 1.00 89.62 104 TRP A C 1
ATOM 782 O O . TRP A 1 104 ? 1.635 4.942 -0.412 1.00 89.62 104 TRP A O 1
ATOM 792 N N . LEU A 1 105 ? 3.797 4.854 -0.986 1.00 90.44 105 LEU A N 1
ATOM 793 C CA . LEU A 1 105 ? 4.234 4.187 0.246 1.00 90.44 105 LEU A CA 1
ATOM 794 C C . LEU A 1 105 ? 3.960 5.036 1.493 1.00 90.44 105 LEU A C 1
ATOM 796 O O . LEU A 1 105 ? 3.651 4.479 2.549 1.00 90.44 105 LEU A O 1
ATOM 800 N N . VAL A 1 106 ? 4.069 6.364 1.394 1.00 89.06 106 VAL A N 1
ATOM 801 C CA . VAL A 1 106 ? 3.712 7.279 2.489 1.00 89.06 106 VAL A CA 1
ATOM 802 C C . VAL A 1 106 ? 2.214 7.188 2.785 1.00 89.06 106 VAL A C 1
ATOM 804 O O . VAL A 1 106 ? 1.839 6.948 3.936 1.00 89.06 106 VAL A O 1
ATOM 807 N N . GLY A 1 107 ? 1.365 7.292 1.758 1.00 84.06 107 GLY A N 1
ATOM 808 C CA . GLY A 1 107 ? -0.088 7.168 1.904 1.00 84.06 107 GLY A CA 1
ATOM 809 C C . GLY A 1 107 ? -0.519 5.805 2.457 1.00 84.06 107 GLY A C 1
ATOM 810 O O . GLY A 1 107 ? -1.315 5.731 3.396 1.00 84.06 107 GLY A O 1
ATOM 811 N N . ALA A 1 108 ? 0.063 4.718 1.948 1.00 88.25 108 ALA A N 1
ATOM 812 C CA . ALA A 1 108 ? -0.245 3.358 2.385 1.00 88.25 108 ALA A CA 1
ATOM 813 C C . ALA A 1 108 ? 0.145 3.109 3.855 1.00 88.25 108 ALA A C 1
ATOM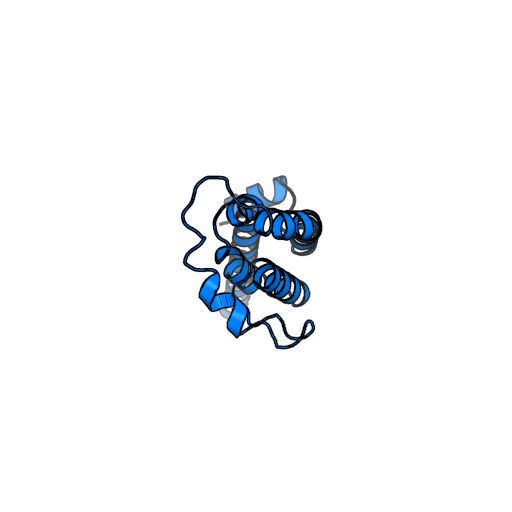 815 O O . ALA A 1 108 ? -0.607 2.480 4.603 1.00 88.25 108 ALA A O 1
ATOM 816 N N . LYS A 1 109 ? 1.286 3.642 4.314 1.00 88.81 109 LYS A N 1
ATOM 817 C CA . LYS A 1 109 ? 1.683 3.564 5.733 1.00 88.81 109 LYS A CA 1
ATOM 818 C C . LYS A 1 109 ? 0.750 4.376 6.633 1.00 88.81 109 LYS A C 1
ATOM 820 O O . LYS A 1 109 ? 0.403 3.906 7.717 1.00 88.81 109 LYS A O 1
ATOM 825 N N . ALA A 1 110 ? 0.321 5.558 6.187 1.00 86.94 110 ALA A N 1
ATOM 826 C CA . ALA A 1 110 ? -0.649 6.372 6.918 1.00 86.94 110 ALA A CA 1
ATOM 827 C C . ALA A 1 110 ? -2.008 5.662 7.050 1.00 86.94 110 ALA A C 1
ATOM 829 O O . ALA A 1 110 ? -2.603 5.680 8.127 1.00 86.94 110 ALA A O 1
ATOM 830 N N . TYR A 1 111 ? -2.455 4.971 5.996 1.00 86.69 111 TYR A N 1
ATOM 831 C CA . TYR A 1 111 ? -3.657 4.136 6.028 1.00 86.69 111 TYR A CA 1
ATOM 832 C C . TYR A 1 111 ? -3.575 3.036 7.096 1.00 86.69 111 TYR A C 1
ATOM 834 O O . TYR A 1 111 ? -4.451 2.946 7.952 1.00 86.69 111 TYR A O 1
ATOM 842 N N . ILE A 1 112 ? -2.490 2.253 7.116 1.00 91.06 112 ILE A N 1
ATOM 843 C CA . ILE A 1 112 ? -2.293 1.196 8.124 1.00 91.06 112 ILE A CA 1
ATOM 844 C C . ILE A 1 112 ? -2.279 1.760 9.549 1.00 91.06 112 ILE A C 1
ATOM 846 O O . ILE A 1 112 ? -2.825 1.144 10.466 1.00 91.06 112 ILE A O 1
ATOM 850 N N . LEU A 1 113 ? -1.668 2.929 9.754 1.00 86.50 113 LEU A N 1
ATOM 851 C CA . LEU A 1 113 ? -1.657 3.575 11.064 1.00 86.50 113 LEU A CA 1
ATOM 852 C C . LEU A 1 113 ? -3.071 3.979 11.509 1.00 86.50 113 LEU A C 1
ATOM 854 O O . LEU A 1 113 ? -3.422 3.768 12.670 1.00 86.50 113 LEU A O 1
ATOM 858 N N . ALA A 1 114 ? -3.883 4.518 10.596 1.00 84.69 114 ALA A N 1
ATOM 859 C CA . ALA A 1 114 ? -5.271 4.878 10.875 1.00 84.69 114 ALA A CA 1
ATOM 860 C C . ALA A 1 114 ? -6.130 3.647 11.215 1.00 84.69 114 ALA A C 1
ATOM 862 O O . ALA A 1 114 ? -6.856 3.673 12.209 1.00 84.69 114 ALA A O 1
ATOM 863 N N . GLU A 1 115 ? -5.995 2.555 10.457 1.00 86.75 115 GLU A N 1
ATOM 864 C CA . GLU A 1 115 ? -6.694 1.285 10.722 1.00 86.75 115 GLU A CA 1
ATOM 865 C C . GLU A 1 115 ? -6.326 0.712 12.102 1.00 86.75 115 GLU A C 1
ATOM 867 O O . GLU A 1 115 ? -7.202 0.337 12.884 1.00 86.75 115 GLU A O 1
ATOM 872 N N . LYS A 1 116 ? -5.033 0.717 12.461 1.00 87.88 116 LYS A N 1
ATOM 873 C CA . LYS A 1 116 ? -4.567 0.265 13.786 1.00 87.88 116 LYS A CA 1
ATOM 874 C C . LYS A 1 116 ? -5.119 1.130 14.917 1.00 87.88 116 LYS A C 1
ATOM 876 O O . LYS A 1 116 ? -5.586 0.594 15.921 1.00 87.88 116 LYS A O 1
ATOM 881 N N . ALA A 1 117 ? -5.107 2.452 14.747 1.00 85.62 117 ALA A N 1
ATOM 882 C CA . ALA A 1 117 ? -5.663 3.375 15.733 1.00 85.62 117 ALA A CA 1
ATOM 883 C C . ALA A 1 117 ? -7.175 3.166 15.926 1.00 85.62 117 ALA A C 1
ATOM 885 O O . ALA A 1 117 ? -7.668 3.218 17.054 1.00 85.62 117 ALA A O 1
ATOM 886 N N . LEU A 1 118 ? -7.912 2.896 14.845 1.00 85.94 118 LEU A N 1
ATOM 887 C CA . LEU A 1 118 ? -9.341 2.597 14.912 1.00 85.94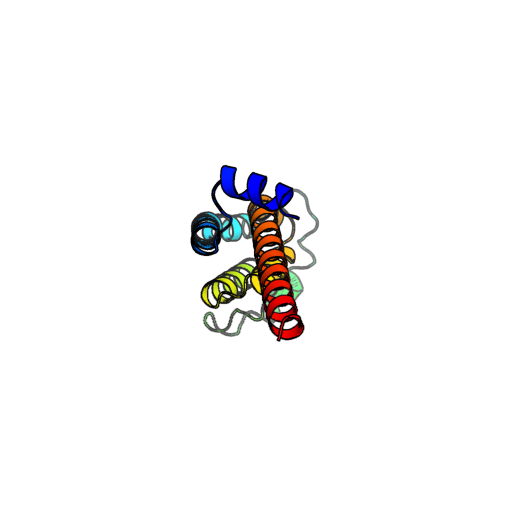 118 LEU A CA 1
ATOM 888 C C . LEU A 1 118 ? -9.614 1.281 15.656 1.00 85.94 118 LEU A C 1
ATOM 890 O O . LEU A 1 118 ? -10.464 1.254 16.548 1.00 85.94 118 LEU A O 1
ATOM 894 N N . ALA A 1 119 ? -8.871 0.218 15.342 1.00 86.25 119 ALA A N 1
ATOM 895 C CA . ALA A 1 119 ? -9.003 -1.078 16.012 1.00 86.25 119 ALA A CA 1
ATOM 896 C C . ALA A 1 119 ? -8.703 -0.990 17.521 1.00 86.25 119 ALA A C 1
ATOM 898 O O . ALA A 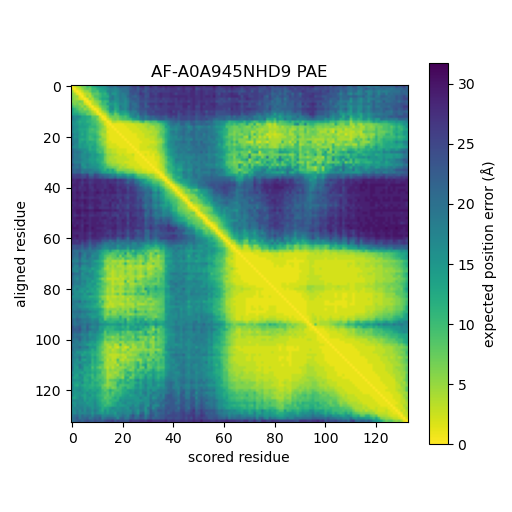1 119 ? -9.393 -1.598 18.347 1.00 86.25 119 ALA A O 1
ATOM 899 N N . GLU A 1 120 ? -7.708 -0.188 17.906 1.00 89.12 120 GLU A N 1
ATOM 900 C CA . GLU A 1 120 ? -7.386 0.055 19.312 1.00 89.12 120 GLU A CA 1
ATOM 901 C C . GLU A 1 120 ? -8.527 0.785 20.041 1.00 89.12 120 GLU A C 1
ATOM 903 O O . GLU A 1 120 ? -8.912 0.391 21.145 1.00 89.12 120 GLU A O 1
ATOM 908 N N . LEU A 1 121 ? -9.112 1.815 19.421 1.00 87.62 121 LEU A N 1
ATOM 909 C CA . LEU A 1 121 ? -10.258 2.535 19.987 1.00 87.62 121 LEU A CA 1
ATOM 910 C C . LEU A 1 121 ? -11.477 1.624 20.168 1.00 87.62 121 LEU A C 1
ATOM 912 O O . LEU A 1 121 ? -12.118 1.674 21.218 1.00 87.62 121 LEU A O 1
ATOM 916 N N . GLN A 1 122 ? -11.767 0.766 19.188 1.00 87.00 122 GLN A N 1
ATOM 917 C CA . GLN A 1 122 ? -12.852 -0.216 19.279 1.00 87.00 122 GLN A CA 1
ATOM 918 C C . GLN A 1 122 ? -12.625 -1.194 20.435 1.00 87.00 122 GLN A C 1
ATOM 920 O O . GLN A 1 122 ? -13.528 -1.418 21.240 1.00 87.00 122 GLN A O 1
ATOM 925 N N . THR A 1 123 ? -11.403 -1.712 20.571 1.00 90.50 123 THR A N 1
ATOM 926 C CA . THR A 1 123 ? -11.030 -2.625 21.663 1.00 90.50 123 THR A CA 1
ATOM 927 C C . THR A 1 123 ? -11.229 -1.966 23.030 1.00 90.50 123 THR A C 1
ATOM 929 O O . THR A 1 123 ? -11.818 -2.562 23.932 1.00 90.50 123 THR A O 1
ATOM 932 N N . ARG A 1 124 ? -10.797 -0.707 23.181 1.00 86.81 124 ARG A N 1
ATOM 933 C CA . ARG A 1 124 ? -10.979 0.063 24.423 1.00 86.81 124 ARG A CA 1
ATOM 934 C C . ARG A 1 124 ? -12.455 0.322 24.733 1.00 86.81 124 ARG A C 1
ATOM 936 O O . ARG A 1 124 ? -12.848 0.195 25.888 1.00 86.81 124 ARG A O 1
ATOM 943 N N . ALA A 1 125 ? -13.265 0.656 23.729 1.00 88.69 125 ALA A N 1
ATOM 944 C CA . ALA A 1 125 ? -14.699 0.876 23.911 1.00 88.69 125 ALA A CA 1
ATOM 945 C C . ALA A 1 125 ? -15.416 -0.402 24.380 1.00 88.69 125 ALA A C 1
ATOM 947 O O . ALA A 1 125 ? -16.201 -0.354 25.324 1.00 88.69 125 ALA A O 1
ATOM 948 N N . VAL A 1 126 ? -15.097 -1.556 23.779 1.00 90.88 126 VAL A N 1
ATOM 949 C CA . VAL A 1 126 ? -15.640 -2.860 24.199 1.00 90.88 126 VAL A CA 1
ATOM 950 C C . VAL A 1 126 ? -15.219 -3.204 25.628 1.00 90.88 126 VAL A C 1
ATOM 952 O O . VAL A 1 126 ? -16.059 -3.609 26.429 1.00 90.88 126 VAL A O 1
ATOM 955 N N . ALA A 1 127 ? -13.950 -2.984 25.979 1.00 87.62 127 ALA A N 1
ATOM 956 C CA . ALA A 1 127 ? -13.455 -3.230 27.332 1.00 87.62 127 ALA A CA 1
ATOM 957 C C . ALA A 1 127 ? -14.149 -2.349 28.389 1.00 87.62 127 ALA A C 1
ATOM 959 O O . ALA A 1 127 ? -14.471 -2.835 29.469 1.00 87.62 127 ALA A O 1
ATOM 960 N N . GLN A 1 128 ? -14.423 -1.076 28.079 1.00 85.25 128 GLN A N 1
ATOM 961 C CA . GLN A 1 128 ? -15.154 -0.180 28.984 1.00 85.25 128 GLN A CA 1
ATOM 962 C C . GLN A 1 128 ? -16.609 -0.613 29.190 1.00 85.25 128 GLN A C 1
ATOM 964 O O . GLN A 1 128 ? -17.099 -0.550 30.312 1.00 85.25 128 GLN A O 1
ATOM 969 N N . MET A 1 129 ? -17.288 -1.084 28.139 1.00 83.69 129 MET A N 1
ATOM 970 C CA . MET A 1 129 ? -18.653 -1.610 28.267 1.00 83.69 129 MET A CA 1
ATOM 971 C C . MET A 1 129 ? -18.696 -2.885 29.115 1.00 83.69 129 MET A C 1
ATOM 973 O O . MET A 1 129 ? -19.590 -3.028 29.941 1.00 83.69 129 MET A O 1
ATOM 977 N N . ALA A 1 130 ? -17.718 -3.780 28.950 1.00 81.81 130 ALA A N 1
ATOM 978 C CA . ALA A 1 130 ? -17.630 -5.016 29.728 1.00 81.81 130 ALA A CA 1
ATOM 979 C C . ALA A 1 130 ? -17.269 -4.779 31.205 1.00 81.81 130 ALA A C 1
ATOM 981 O O . ALA A 1 130 ? -17.705 -5.536 32.059 1.00 81.81 130 ALA A O 1
ATOM 982 N N . ALA A 1 131 ? -16.486 -3.738 31.512 1.00 74.56 131 ALA A N 1
ATOM 983 C CA . ALA A 1 131 ? -16.123 -3.371 32.885 1.00 74.56 131 ALA A CA 1
ATOM 984 C C . ALA A 1 131 ? -17.206 -2.554 33.619 1.00 74.56 131 ALA A C 1
ATOM 986 O O . ALA A 1 131 ? -17.092 -2.331 34.822 1.00 74.56 131 ALA A O 1
ATOM 987 N N . GLY A 1 132 ? -18.212 -2.056 32.892 1.00 69.06 132 GLY A N 1
ATOM 988 C CA . GLY A 1 132 ? -19.363 -1.333 33.439 1.00 69.06 132 GLY A CA 1
ATOM 989 C C . GLY A 1 132 ? -20.597 -2.206 33.699 1.00 69.06 132 GLY A C 1
ATOM 990 O O . GLY A 1 132 ? -21.635 -1.655 34.065 1.00 69.06 132 GLY A O 1
ATOM 991 N N . GLN A 1 133 ? -20.499 -3.522 33.478 1.00 51.16 133 GLN A N 1
ATOM 992 C CA . GLN A 1 133 ? -21.490 -4.543 33.853 1.00 51.16 133 GLN A CA 1
ATOM 993 C C . GLN A 1 133 ? -21.005 -5.325 35.073 1.00 51.16 133 GLN A C 1
ATOM 995 O O . GLN A 1 133 ? -21.879 -5.738 35.866 1.00 51.16 133 GLN A O 1
#

Nearest PDB structures (foldseek):
  1wn0-assembly4_D  TM=2.432E-01  e=1.507E+00  Zea mays

Mean predicted aligned error: 13.19 Å

Sequence (133 aa):
ALNQLGSIAASGAPNLPTLRREFDAQAGNIVQAGLVPDEGGWFQRTIARLTESVKWRRTDNLAGDGVEAIVARAERALKSRDVEKAIKELSALLAKPAVLVKDWLVGAKAYILAEKALAELQTRAVAQMAAGQ

pLDDT: mean 71.15, std 16.75, range [44.06, 92.38]

Foldseek 3Di:
DVVVVVVCVVVPHLDLVVLLVLLVVCLVVLLVQLVDDDPDDDCPVVVVVVVVPPPDDPVPLCPDLGSNNLSVQLNVCSVVVNLVSNLVSLCSDDDPSVVSCVVSNVSSVVNVVVVVVVVVVVVVVVVVVVVVD

Solvent-accessible surface area (backbone atoms only — not comparable to full-atom values): 7874 Å² total; per-residue (Å²): 110,70,73,61,52,58,62,44,53,76,75,54,64,74,45,71,73,58,56,49,52,58,45,66,73,41,50,65,58,39,42,53,46,66,70,54,82,70,98,68,89,75,65,83,78,64,52,76,69,54,65,82,70,70,83,69,53,99,84,65,50,68,78,50,91,46,62,60,18,30,51,53,46,20,52,52,23,50,77,68,69,35,55,70,57,21,52,58,36,54,66,69,46,60,72,67,32,31,62,73,45,44,68,56,49,53,52,53,53,52,32,55,51,51,54,51,54,50,54,51,51,53,52,52,53,54,51,54,58,64,74,72,109